Protein AF-A0A833LS10-F1 (afdb_monomer_lite)

Sequence (74 aa):
MKDMIREAVLSQTQPFTLRQVRDYIEAQFPGAAAKIPSERYSKELYALRVSERLFDISSKGEKGGAHVYKLKAA

Secondary structure (DSSP, 8-state):
-HHHHHHHHHTPPSSEEHHHHHHHHHHHSTTTGGGS--SSS-HHHHHHHHHH--EEEES---TT-PPEEEEPP-

Foldseek 3Di:
DLVLLVVLVVPDDPFDFPVSSLVSSCVVPPPPSVVFDPPLDTPSVVVCCVPPVQWDWDPPDPPPRRIIIDGDDD

pLDDT: mean 77.39, std 9.82, range [49.56, 89.75]

Radius of gyration: 11.43 Å; chains: 1; bounding box: 29×25×26 Å

Structure (mmCIF, N/CA/C/O backbone):
data_AF-A0A833LS10-F1
#
_entry.id   AF-A0A833LS10-F1
#
loop_
_atom_site.group_PDB
_atom_site.id
_atom_site.type_symbol
_atom_site.label_atom_id
_atom_site.label_alt_id
_atom_site.label_comp_id
_atom_site.label_asym_id
_atom_site.label_entity_id
_atom_site.label_seq_id
_atom_site.pdbx_PDB_ins_code
_atom_site.Cartn_x
_atom_site.Cartn_y
_atom_site.Cartn_z
_atom_site.occupancy
_atom_site.B_iso_or_equiv
_atom_site.auth_seq_id
_atom_site.auth_comp_id
_atom_site.auth_asym_id
_atom_site.auth_atom_id
_atom_site.pdbx_PDB_model_num
ATOM 1 N N . MET A 1 1 ? -8.476 1.920 9.403 1.00 64.44 1 MET A N 1
ATOM 2 C CA . MET A 1 1 ? -7.127 1.479 8.972 1.00 64.44 1 MET A CA 1
ATOM 3 C C . MET A 1 1 ? -7.180 0.747 7.634 1.00 64.44 1 MET A C 1
ATOM 5 O O . MET A 1 1 ? -6.525 1.195 6.709 1.00 64.44 1 MET A O 1
ATOM 9 N N . LYS A 1 2 ? -7.992 -0.316 7.491 1.00 69.25 2 LYS A N 1
ATOM 10 C CA . LYS A 1 2 ? -8.135 -1.049 6.217 1.00 69.25 2 LYS A CA 1
ATOM 11 C C . LYS A 1 2 ? -8.623 -0.170 5.055 1.00 69.25 2 LYS A C 1
ATOM 13 O O . LYS A 1 2 ? -8.019 -0.231 3.994 1.00 69.25 2 LYS A O 1
ATOM 18 N N . ASP A 1 3 ? -9.618 0.695 5.269 1.00 79.75 3 ASP A N 1
ATOM 19 C CA . ASP A 1 3 ? -10.123 1.600 4.218 1.00 79.75 3 ASP A CA 1
ATOM 20 C C . ASP A 1 3 ? -9.084 2.630 3.761 1.00 79.75 3 ASP A C 1
ATOM 22 O O . ASP A 1 3 ? -8.932 2.856 2.569 1.00 79.75 3 ASP A O 1
ATOM 26 N N . MET A 1 4 ? -8.292 3.164 4.694 1.00 83.69 4 MET A N 1
ATOM 27 C CA . MET A 1 4 ? -7.193 4.092 4.400 1.00 83.69 4 MET A CA 1
ATOM 28 C C . MET A 1 4 ? -6.113 3.440 3.529 1.00 83.69 4 MET A C 1
ATOM 30 O O . MET A 1 4 ? -5.657 4.031 2.557 1.00 83.69 4 MET A O 1
ATOM 34 N N . ILE A 1 5 ? -5.703 2.210 3.857 1.00 81.69 5 ILE A N 1
ATOM 35 C CA . ILE A 1 5 ? -4.694 1.497 3.063 1.00 81.69 5 ILE A CA 1
ATOM 36 C C . ILE A 1 5 ? -5.283 1.083 1.707 1.00 81.69 5 ILE A C 1
ATOM 38 O O . ILE A 1 5 ? -4.578 1.148 0.704 1.00 81.69 5 ILE A O 1
ATOM 42 N N . ARG A 1 6 ? -6.570 0.708 1.645 1.00 84.62 6 ARG A N 1
ATOM 43 C CA . ARG A 1 6 ? -7.269 0.433 0.381 1.00 84.62 6 ARG A CA 1
ATOM 44 C C . ARG A 1 6 ? -7.267 1.659 -0.526 1.00 84.62 6 ARG A C 1
ATOM 46 O O . ARG A 1 6 ? -6.855 1.546 -1.675 1.00 84.62 6 ARG A O 1
ATOM 53 N N . GLU A 1 7 ? -7.698 2.809 -0.016 1.00 86.44 7 GLU A N 1
ATOM 54 C CA . GLU A 1 7 ? -7.702 4.064 -0.768 1.00 86.44 7 GLU A CA 1
ATOM 55 C C . GLU A 1 7 ? -6.289 4.412 -1.236 1.00 86.44 7 GLU A C 1
ATOM 57 O O . GLU A 1 7 ? -6.072 4.639 -2.422 1.00 86.44 7 GLU A O 1
ATOM 62 N N . ALA A 1 8 ? -5.305 4.331 -0.337 1.00 87.06 8 ALA A N 1
ATOM 63 C CA . ALA A 1 8 ? -3.917 4.583 -0.681 1.00 87.06 8 ALA A CA 1
ATOM 64 C C . ALA A 1 8 ? -3.429 3.679 -1.813 1.00 87.06 8 ALA A C 1
ATOM 66 O O . ALA A 1 8 ? -2.782 4.174 -2.725 1.00 87.06 8 ALA A O 1
ATOM 67 N N . VAL A 1 9 ? -3.754 2.383 -1.780 1.00 86.19 9 VAL A N 1
ATOM 68 C CA . VAL A 1 9 ? -3.413 1.408 -2.826 1.00 86.19 9 VAL A CA 1
ATOM 69 C C . VAL A 1 9 ? -4.084 1.747 -4.161 1.00 86.19 9 VAL A C 1
ATOM 71 O O . VAL A 1 9 ? -3.421 1.688 -5.194 1.00 86.19 9 VAL A O 1
ATOM 74 N N . LEU A 1 10 ? -5.364 2.125 -4.156 1.00 85.06 10 LEU A N 1
ATOM 75 C CA . LEU A 1 10 ? -6.108 2.488 -5.369 1.00 85.06 10 LEU A CA 1
ATOM 76 C C . LEU A 1 10 ? -5.628 3.807 -5.989 1.00 85.06 10 LEU A C 1
ATOM 78 O O . LEU A 1 10 ? -5.673 3.955 -7.207 1.00 85.06 10 LEU A O 1
ATOM 82 N N . SER A 1 11 ? -5.122 4.729 -5.171 1.00 86.38 11 SER A N 1
ATOM 83 C CA . SER A 1 11 ? -4.547 6.001 -5.619 1.00 86.38 11 SER A CA 1
ATOM 84 C C . SER A 1 11 ? -3.127 5.872 -6.188 1.00 86.38 11 SER A C 1
ATOM 86 O O . SER A 1 11 ? -2.560 6.868 -6.638 1.00 86.38 11 SER A O 1
ATOM 88 N N . GLN A 1 12 ? -2.514 4.681 -6.165 1.00 85.19 12 GLN A N 1
ATOM 89 C CA . GLN A 1 12 ? -1.151 4.509 -6.666 1.00 85.19 12 GLN A CA 1
ATOM 90 C C . GLN A 1 12 ? -1.083 4.420 -8.194 1.00 85.19 12 GLN A C 1
ATOM 92 O O . GLN A 1 12 ? -1.755 3.604 -8.828 1.00 85.19 12 GLN A O 1
ATOM 97 N N . THR A 1 13 ? -0.144 5.163 -8.783 1.00 83.00 13 THR A N 1
ATOM 98 C CA . THR A 1 13 ? 0.298 4.932 -10.163 1.00 83.00 13 THR A CA 1
ATOM 99 C C . THR A 1 13 ? 1.043 3.602 -10.248 1.00 83.00 13 THR A C 1
ATOM 101 O O . THR A 1 13 ? 1.956 3.338 -9.467 1.00 83.00 13 THR A O 1
ATOM 104 N N . GLN A 1 14 ? 0.662 2.752 -11.201 1.00 80.75 14 GLN A N 1
ATOM 105 C CA . GLN A 1 14 ? 1.228 1.412 -11.326 1.00 80.75 14 GLN A CA 1
ATOM 106 C C . GLN A 1 14 ? 2.519 1.375 -12.161 1.00 80.75 14 GLN A C 1
ATOM 108 O O . GLN A 1 14 ? 2.592 2.045 -13.191 1.00 80.75 14 GLN A O 1
ATOM 113 N N . PRO A 1 15 ? 3.487 0.505 -11.814 1.00 83.25 15 PRO A N 1
ATOM 114 C CA . PRO A 1 15 ? 3.536 -0.321 -10.605 1.00 83.25 15 PRO A CA 1
ATOM 115 C C . PRO A 1 15 ? 3.941 0.497 -9.364 1.00 83.25 15 PRO A C 1
ATOM 117 O O . PRO A 1 15 ? 4.606 1.520 -9.492 1.00 83.25 15 PRO A O 1
ATOM 120 N N . PHE A 1 16 ? 3.583 0.024 -8.168 1.00 84.94 16 PHE A N 1
ATOM 121 C CA . PHE A 1 16 ? 3.824 0.753 -6.917 1.00 84.94 16 PHE A CA 1
ATOM 122 C C . PHE A 1 16 ? 4.552 -0.078 -5.856 1.00 84.94 16 PHE A C 1
ATOM 124 O O . PHE A 1 16 ? 4.693 -1.292 -5.966 1.00 84.94 16 PHE A O 1
ATOM 131 N N . THR A 1 17 ? 5.021 0.572 -4.797 1.00 86.06 17 THR A N 1
ATOM 132 C CA . THR A 1 17 ? 5.774 -0.026 -3.686 1.00 86.06 17 THR A CA 1
ATOM 133 C C . THR A 1 17 ? 5.115 0.303 -2.349 1.00 86.06 17 THR A C 1
ATOM 135 O O . THR A 1 17 ? 4.325 1.239 -2.235 1.00 86.06 17 THR A O 1
ATOM 138 N N . LEU A 1 18 ? 5.477 -0.431 -1.293 1.00 84.19 18 LEU A N 1
ATOM 139 C CA . LEU A 1 18 ? 4.998 -0.143 0.065 1.00 84.19 18 LEU A CA 1
ATOM 140 C C . LEU A 1 18 ? 5.437 1.256 0.521 1.00 84.19 18 LEU A C 1
ATOM 142 O O . LEU A 1 18 ? 4.715 1.906 1.268 1.00 84.19 18 LEU A O 1
ATOM 146 N N . ARG A 1 19 ? 6.591 1.738 0.044 1.00 84.81 19 ARG A N 1
ATOM 147 C CA . ARG A 1 19 ? 7.052 3.097 0.325 1.00 84.81 19 ARG A CA 1
ATOM 148 C C . ARG A 1 19 ? 6.072 4.135 -0.216 1.00 84.81 19 ARG A C 1
ATOM 150 O O . ARG A 1 19 ? 5.607 4.952 0.559 1.00 84.81 19 ARG A O 1
ATOM 157 N N . GLN A 1 20 ? 5.677 4.030 -1.484 1.00 87.44 20 GLN A N 1
ATOM 158 C CA . GLN A 1 20 ? 4.730 4.976 -2.086 1.00 87.44 20 GLN A CA 1
ATOM 159 C C . GLN A 1 20 ? 3.354 4.942 -1.400 1.00 87.44 20 GLN A C 1
ATOM 161 O O . GLN A 1 20 ? 2.755 5.988 -1.170 1.00 87.44 20 GLN A O 1
ATOM 166 N N . VAL A 1 21 ? 2.889 3.758 -0.979 1.00 87.38 21 VAL A N 1
ATOM 167 C CA . VAL A 1 21 ? 1.656 3.632 -0.180 1.00 87.38 21 VAL A CA 1
ATOM 168 C C . VAL A 1 21 ? 1.793 4.350 1.165 1.00 87.38 21 VAL A C 1
ATOM 170 O O . VAL A 1 21 ? 0.887 5.074 1.568 1.00 87.38 21 VAL A O 1
ATOM 173 N N . ARG A 1 22 ? 2.921 4.181 1.865 1.00 87.44 22 ARG A N 1
ATOM 174 C CA . ARG A 1 22 ? 3.183 4.876 3.136 1.00 87.44 22 ARG A CA 1
ATOM 175 C C . ARG A 1 22 ? 3.287 6.384 2.954 1.00 87.44 22 ARG A C 1
ATOM 177 O O . ARG A 1 22 ? 2.727 7.104 3.767 1.00 87.44 22 ARG A O 1
ATOM 184 N N . ASP A 1 23 ? 3.978 6.836 1.913 1.00 88.81 23 ASP A N 1
ATOM 185 C CA . ASP A 1 23 ? 4.163 8.256 1.621 1.00 88.81 23 ASP A CA 1
ATOM 186 C C . ASP A 1 23 ? 2.809 8.918 1.317 1.00 88.81 23 ASP A C 1
ATOM 188 O O . ASP A 1 23 ? 2.520 9.992 1.837 1.00 88.81 23 ASP A O 1
ATOM 192 N N . TYR A 1 24 ? 1.932 8.241 0.563 1.00 89.75 24 TYR A N 1
ATOM 193 C CA . TYR A 1 24 ? 0.557 8.701 0.343 1.00 89.75 24 TYR A CA 1
ATOM 194 C C . TYR A 1 24 ? -0.236 8.783 1.653 1.00 89.75 24 TYR A C 1
ATOM 196 O O . TYR A 1 24 ? -0.902 9.783 1.917 1.00 89.75 24 TYR A O 1
ATOM 204 N N . ILE A 1 25 ? -0.157 7.744 2.490 1.00 88.69 25 ILE A N 1
ATOM 205 C CA . ILE A 1 25 ? -0.864 7.707 3.776 1.00 88.69 25 ILE A CA 1
ATOM 206 C C . ILE A 1 25 ? -0.367 8.811 4.703 1.00 88.69 25 ILE A C 1
ATOM 208 O O . ILE A 1 25 ? -1.189 9.449 5.339 1.00 88.69 25 ILE A O 1
ATOM 212 N N . GLU A 1 26 ? 0.937 9.065 4.765 1.00 89.19 26 GLU A N 1
ATOM 213 C CA . GLU A 1 26 ? 1.497 10.134 5.594 1.00 89.19 26 GLU A CA 1
ATOM 214 C C . GLU A 1 26 ? 1.086 11.523 5.086 1.00 89.19 26 GLU A C 1
ATOM 216 O O . GLU A 1 26 ? 0.802 12.410 5.887 1.00 89.19 26 GLU A O 1
ATOM 221 N N . ALA A 1 27 ? 0.996 11.704 3.763 1.00 89.44 27 ALA A N 1
ATOM 222 C CA . ALA A 1 27 ? 0.558 12.959 3.159 1.00 89.44 27 ALA A CA 1
ATOM 223 C C . ALA A 1 27 ? -0.924 13.270 3.434 1.00 89.44 27 ALA A C 1
ATOM 225 O O . ALA A 1 27 ? -1.274 14.428 3.649 1.00 89.44 27 ALA A O 1
ATOM 226 N N . GLN A 1 28 ? -1.791 12.252 3.429 1.00 88.81 28 GLN A N 1
ATOM 227 C CA . GLN A 1 28 ? -3.227 12.411 3.702 1.00 88.81 28 GLN A CA 1
ATOM 228 C C . GLN A 1 28 ? -3.555 12.360 5.205 1.00 88.81 28 GLN A C 1
ATOM 230 O O . GL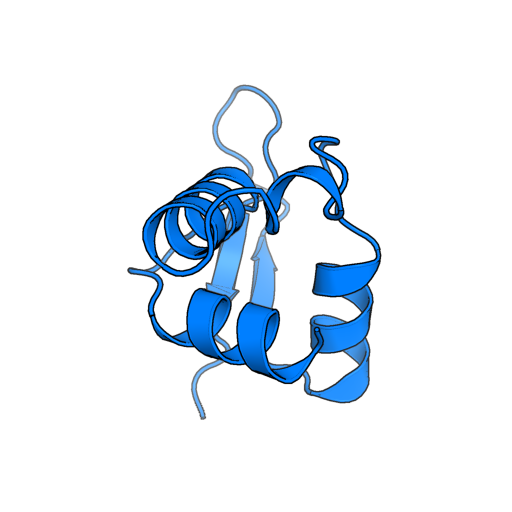N A 1 28 ? -4.463 13.041 5.676 1.00 88.81 28 GLN A O 1
ATOM 235 N N . PHE A 1 29 ? -2.808 11.561 5.969 1.00 87.12 29 PHE A N 1
ATOM 236 C CA . PHE A 1 29 ? -3.029 11.274 7.385 1.00 87.12 29 PHE A CA 1
ATOM 237 C C . PHE A 1 29 ? -1.694 11.326 8.156 1.00 87.12 29 PHE A C 1
ATOM 239 O O . PHE A 1 29 ? -1.087 10.281 8.421 1.00 87.12 29 PHE A O 1
ATOM 246 N N . PRO A 1 30 ? -1.232 12.523 8.559 1.00 86.94 30 PRO A N 1
ATOM 247 C CA . PRO A 1 30 ? 0.032 12.687 9.274 1.00 86.94 30 PRO A CA 1
ATOM 248 C C . PRO A 1 30 ? 0.119 11.810 10.533 1.00 86.94 30 PRO A C 1
ATOM 250 O O . PRO A 1 30 ? -0.802 11.771 11.352 1.00 86.94 30 PRO A O 1
ATOM 253 N N . GLY A 1 31 ? 1.225 11.081 10.689 1.00 84.38 31 GLY A N 1
ATOM 254 C CA . GLY A 1 31 ? 1.467 10.140 11.785 1.00 84.38 31 GLY A CA 1
ATOM 255 C C . GLY A 1 31 ? 0.800 8.768 11.628 1.00 84.38 31 GLY A C 1
ATOM 256 O O . GLY A 1 31 ? 1.056 7.866 12.434 1.00 84.38 31 GLY A O 1
ATOM 257 N N . ALA A 1 32 ? -0.033 8.554 10.605 1.00 83.69 32 ALA A N 1
ATOM 258 C CA . ALA A 1 32 ? -0.662 7.257 10.368 1.00 83.69 32 ALA A CA 1
ATOM 259 C C . ALA A 1 32 ? 0.313 6.242 9.752 1.00 83.69 32 ALA A C 1
ATOM 261 O O . ALA A 1 32 ? 0.218 5.050 10.062 1.00 83.69 32 ALA A O 1
ATOM 262 N N . ALA A 1 33 ? 1.294 6.685 8.951 1.00 80.75 33 ALA A N 1
ATOM 263 C CA . ALA A 1 33 ? 2.257 5.776 8.328 1.00 80.75 33 ALA A CA 1
ATOM 264 C C . ALA A 1 33 ? 3.234 5.158 9.341 1.00 80.75 33 ALA A C 1
ATOM 266 O O . ALA A 1 33 ? 3.817 4.108 9.065 1.00 80.75 33 ALA A O 1
ATOM 267 N N . ALA A 1 34 ? 3.380 5.749 10.534 1.00 80.00 34 ALA A N 1
ATOM 268 C CA . ALA A 1 34 ? 4.157 5.179 11.637 1.00 80.00 34 ALA A CA 1
ATOM 269 C C . ALA A 1 34 ? 3.585 3.842 12.142 1.00 80.00 34 ALA A C 1
ATOM 271 O O . ALA A 1 34 ? 4.326 3.014 12.668 1.00 80.00 34 ALA A O 1
ATOM 272 N N . LYS A 1 35 ? 2.278 3.609 11.961 1.00 78.12 35 LYS A N 1
ATOM 273 C CA . LYS A 1 35 ? 1.618 2.355 12.358 1.00 78.12 35 LYS A CA 1
ATOM 274 C C . LYS A 1 35 ? 1.809 1.227 11.344 1.00 78.12 35 LYS A C 1
ATOM 276 O O . LYS A 1 35 ? 1.574 0.067 11.669 1.00 78.12 35 LYS A O 1
ATOM 281 N N . ILE A 1 36 ? 2.257 1.567 10.139 1.00 77.44 36 ILE A N 1
ATOM 282 C CA . ILE A 1 36 ? 2.593 0.614 9.088 1.00 77.44 36 ILE A CA 1
ATOM 283 C C . ILE A 1 36 ? 4.084 0.297 9.263 1.00 77.44 36 ILE A C 1
ATOM 285 O O . ILE A 1 36 ? 4.882 1.226 9.360 1.00 77.44 36 ILE A O 1
ATOM 289 N N . PRO A 1 37 ? 4.522 -0.969 9.317 1.00 75.75 37 PRO A N 1
ATOM 290 C CA . PRO A 1 37 ? 5.949 -1.301 9.341 1.00 75.75 37 PRO A CA 1
ATOM 291 C C . PRO A 1 37 ? 6.641 -0.909 8.026 1.00 75.75 37 PRO A C 1
ATOM 293 O O . PRO A 1 37 ? 6.041 -0.998 6.952 1.00 75.75 37 PRO A O 1
ATOM 296 N N . SER A 1 38 ? 7.884 -0.412 8.085 1.00 68.25 38 SER A N 1
ATOM 297 C CA . SER A 1 38 ? 8.664 0.028 6.901 1.00 68.25 38 SER A CA 1
ATOM 298 C C . SER A 1 38 ? 9.489 -1.094 6.283 1.00 68.25 38 SER A C 1
ATOM 300 O O . SER A 1 38 ? 10.293 -0.860 5.382 1.00 68.25 38 SER A O 1
ATOM 302 N N . GLU A 1 39 ? 9.297 -2.312 6.779 1.00 68.81 39 GLU A N 1
ATOM 303 C CA . GLU A 1 39 ? 9.971 -3.509 6.306 1.00 68.81 39 GLU A CA 1
ATOM 304 C C . GLU A 1 39 ? 9.678 -3.761 4.821 1.00 68.81 39 GLU A C 1
ATOM 306 O O . GLU A 1 39 ? 8.766 -3.179 4.235 1.00 68.81 39 GLU A O 1
ATOM 311 N N . ARG A 1 40 ? 10.415 -4.690 4.196 1.00 62.84 40 ARG A N 1
ATOM 312 C CA . ARG A 1 40 ? 10.169 -5.098 2.796 1.00 62.84 40 ARG A CA 1
ATOM 313 C C . ARG A 1 40 ? 8.710 -5.489 2.534 1.00 62.84 40 ARG 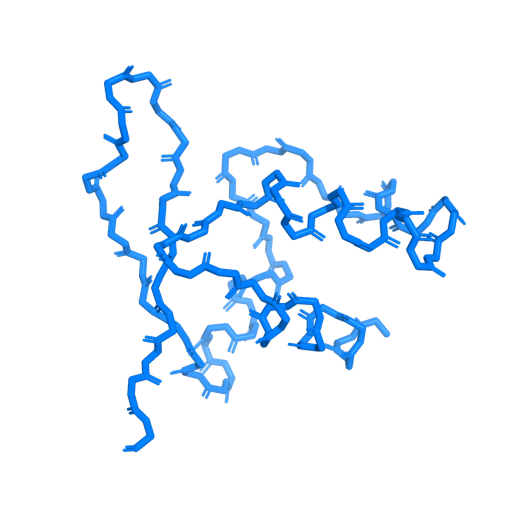A C 1
ATOM 315 O O . ARG A 1 40 ? 8.256 -5.422 1.393 1.00 62.84 40 ARG A O 1
ATOM 322 N N . TYR A 1 41 ? 7.988 -5.885 3.577 1.00 65.56 41 TYR A N 1
ATOM 323 C CA . TYR A 1 41 ? 6.639 -6.406 3.518 1.00 65.56 41 TYR A CA 1
ATOM 324 C C . TYR A 1 41 ? 5.796 -5.884 4.685 1.00 65.56 41 TYR A C 1
ATOM 326 O O . TYR A 1 41 ? 6.213 -5.966 5.835 1.00 65.56 41 TYR A O 1
ATOM 334 N N . SER A 1 42 ? 4.583 -5.400 4.401 1.00 71.75 42 SER A N 1
ATOM 335 C CA . SER A 1 42 ? 3.619 -5.012 5.436 1.00 71.75 42 SER A CA 1
ATOM 336 C C . SER A 1 42 ? 2.540 -6.081 5.570 1.00 71.75 42 SER A C 1
ATOM 338 O O . SER A 1 42 ? 1.867 -6.427 4.594 1.00 71.75 42 SER A O 1
ATOM 340 N N . LYS A 1 43 ? 2.330 -6.569 6.800 1.00 76.56 43 LYS A N 1
ATOM 341 C CA . LYS A 1 43 ? 1.233 -7.496 7.127 1.00 76.56 43 LYS A CA 1
ATOM 342 C C . LYS A 1 43 ? -0.133 -6.916 6.749 1.00 76.56 43 LYS A C 1
ATOM 344 O O . LYS A 1 43 ? -1.022 -7.671 6.370 1.00 76.56 43 LYS A O 1
ATOM 349 N N . GLU A 1 44 ? -0.291 -5.596 6.811 1.00 75.50 44 GLU A N 1
ATOM 350 C CA . GLU A 1 44 ? -1.549 -4.928 6.472 1.00 75.50 44 GLU A CA 1
ATOM 351 C C . GLU A 1 44 ? -1.817 -4.924 4.964 1.00 75.50 44 GLU A C 1
ATOM 353 O O . GLU A 1 44 ? -2.930 -5.232 4.540 1.00 75.50 44 GLU A O 1
ATOM 358 N N . LEU A 1 45 ? -0.788 -4.678 4.143 1.00 75.88 45 LEU A N 1
ATOM 359 C CA . LEU A 1 45 ? -0.900 -4.840 2.689 1.00 75.88 45 LEU A CA 1
ATOM 360 C C . LEU A 1 45 ? -1.188 -6.298 2.327 1.00 75.88 45 LEU A C 1
ATOM 362 O O . LEU A 1 45 ? -2.033 -6.571 1.478 1.00 75.88 45 LEU A O 1
ATOM 366 N N . TYR A 1 46 ? -0.534 -7.254 2.986 1.00 77.69 46 TYR A N 1
ATOM 367 C CA . TYR A 1 46 ? -0.828 -8.660 2.730 1.00 77.69 46 TYR A CA 1
ATOM 368 C C . TYR A 1 46 ? -2.252 -9.050 3.104 1.00 77.69 46 TYR A C 1
ATOM 370 O O . TYR A 1 46 ? -2.886 -9.793 2.360 1.00 77.69 46 TYR A O 1
ATOM 378 N N . ALA A 1 47 ? -2.767 -8.535 4.221 1.00 77.62 47 ALA A N 1
ATOM 379 C CA . ALA A 1 47 ? -4.149 -8.761 4.605 1.00 77.62 47 ALA A CA 1
ATOM 380 C C . ALA A 1 47 ? -5.098 -8.287 3.497 1.00 77.62 47 ALA A C 1
ATOM 382 O O . ALA A 1 47 ? -5.939 -9.074 3.083 1.00 77.62 47 ALA A O 1
ATOM 383 N N . LEU A 1 48 ? -4.896 -7.081 2.945 1.00 75.25 48 LEU A N 1
ATOM 384 C CA . LEU A 1 48 ? -5.686 -6.570 1.814 1.00 75.25 48 LEU A CA 1
ATOM 385 C C . LEU A 1 48 ? -5.537 -7.421 0.551 1.00 75.25 48 LEU A C 1
ATOM 387 O O . LEU A 1 48 ? -6.522 -7.698 -0.133 1.00 75.25 48 LEU A O 1
ATOM 391 N N . ARG A 1 49 ? -4.323 -7.890 0.250 1.00 76.00 49 ARG A N 1
ATOM 392 C CA . ARG A 1 49 ? -4.098 -8.819 -0.861 1.00 76.00 49 ARG A CA 1
ATOM 393 C C . ARG A 1 49 ? -4.893 -10.111 -0.685 1.00 76.00 49 ARG A C 1
ATOM 395 O O . ARG A 1 49 ? -5.489 -10.586 -1.643 1.00 76.00 49 ARG A O 1
ATOM 402 N N . VAL A 1 50 ? -4.882 -10.708 0.503 1.00 78.31 50 VAL A N 1
ATOM 403 C CA . VAL A 1 50 ? -5.562 -11.988 0.746 1.00 78.31 50 VAL A CA 1
ATOM 404 C C . VAL A 1 50 ? -7.076 -11.804 0.797 1.00 78.31 50 VAL A C 1
ATOM 406 O O . VAL A 1 50 ? -7.792 -12.593 0.185 1.00 78.31 50 VAL A O 1
ATOM 409 N N . SER A 1 51 ? -7.568 -10.771 1.487 1.00 78.00 51 SER A N 1
ATOM 410 C CA . SER A 1 51 ? -9.004 -10.562 1.674 1.00 78.00 51 SER A CA 1
ATOM 411 C C . SER A 1 51 ? -9.698 -9.999 0.440 1.00 78.00 51 SER A C 1
ATOM 413 O O . SER A 1 51 ? -10.838 -10.360 0.180 1.00 78.00 51 SER A O 1
ATOM 415 N N . GLU A 1 52 ? -9.033 -9.128 -0.319 1.00 76.81 52 GLU A N 1
ATOM 416 C CA . GLU A 1 52 ? -9.670 -8.383 -1.413 1.00 76.81 52 GLU A CA 1
ATOM 417 C C . GLU A 1 52 ? -9.039 -8.659 -2.779 1.00 76.81 52 GLU A C 1
ATOM 419 O O . GLU A 1 52 ? -9.593 -8.271 -3.800 1.00 76.81 52 GLU A O 1
ATOM 424 N N . ARG A 1 53 ? -7.893 -9.358 -2.827 1.00 78.50 53 ARG A N 1
ATOM 425 C CA . ARG A 1 53 ? -7.194 -9.735 -4.074 1.00 78.50 53 ARG A CA 1
ATOM 426 C C . ARG A 1 53 ? -6.953 -8.542 -5.012 1.00 78.50 53 ARG A C 1
ATOM 428 O O . ARG A 1 53 ? -6.861 -8.725 -6.223 1.00 78.50 53 ARG A O 1
ATOM 435 N N . LEU A 1 54 ? -6.812 -7.345 -4.431 1.00 76.50 54 LEU A N 1
ATOM 436 C CA . LEU A 1 54 ? -6.726 -6.059 -5.133 1.00 76.50 54 LEU A CA 1
ATOM 437 C C . LEU A 1 54 ? -5.446 -5.883 -5.950 1.00 76.50 54 LEU A C 1
ATOM 439 O O . LEU A 1 54 ? -5.419 -5.082 -6.877 1.00 76.50 54 LEU A O 1
ATOM 443 N N . PHE A 1 55 ? -4.371 -6.587 -5.603 1.00 79.25 55 PHE A N 1
ATOM 444 C CA . PHE A 1 55 ? -3.085 -6.457 -6.274 1.00 79.25 55 PHE A CA 1
ATOM 445 C C . PHE A 1 55 ? -2.266 -7.743 -6.203 1.00 79.25 55 PHE A C 1
ATOM 447 O O . PHE A 1 55 ? -2.375 -8.538 -5.265 1.00 79.25 55 PHE A O 1
ATOM 454 N N . ASP A 1 56 ? -1.394 -7.910 -7.187 1.00 80.50 56 ASP A N 1
ATOM 455 C CA . ASP A 1 56 ? -0.390 -8.957 -7.252 1.00 80.50 56 ASP A CA 1
ATOM 456 C C . ASP A 1 56 ? 0.985 -8.430 -6.840 1.00 80.50 56 ASP A C 1
ATOM 458 O O . ASP A 1 56 ? 1.334 -7.265 -7.046 1.00 80.50 56 ASP A O 1
ATOM 462 N N . ILE A 1 57 ? 1.777 -9.315 -6.233 1.00 76.44 57 ILE A N 1
ATOM 463 C CA . ILE A 1 57 ? 3.162 -9.033 -5.852 1.00 76.44 57 ILE A CA 1
ATOM 464 C C . ILE A 1 57 ? 4.050 -9.545 -6.979 1.00 76.44 57 ILE A C 1
ATOM 466 O O . ILE A 1 57 ? 4.129 -10.749 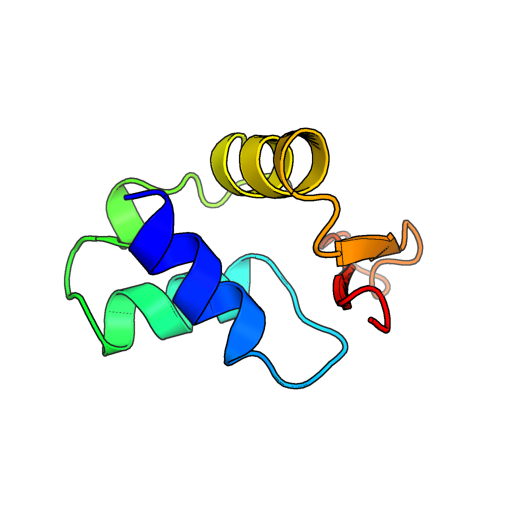-7.218 1.00 76.44 57 ILE A O 1
ATOM 470 N N . SER A 1 58 ? 4.745 -8.639 -7.657 1.00 70.38 58 SER A N 1
ATOM 471 C CA . SER A 1 58 ? 5.790 -8.996 -8.606 1.00 70.38 58 SER A CA 1
ATOM 472 C C . SER A 1 58 ? 7.101 -9.194 -7.847 1.00 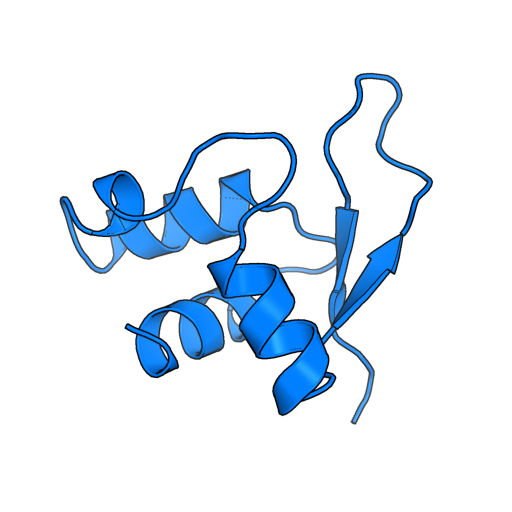70.38 58 SER A C 1
ATOM 474 O O . SER A 1 58 ? 7.698 -8.242 -7.347 1.00 70.38 58 SER A O 1
ATOM 476 N N . SER A 1 59 ? 7.582 -10.438 -7.784 1.00 62.12 59 SER A N 1
ATOM 477 C CA . SER A 1 59 ? 8.872 -10.791 -7.165 1.00 62.12 59 SER A CA 1
ATOM 478 C C . SER A 1 59 ? 10.089 -10.233 -7.913 1.00 62.12 59 SER A C 1
ATOM 480 O O . SER A 1 59 ? 11.200 -10.278 -7.391 1.00 62.12 59 SER A O 1
ATOM 482 N N . LYS A 1 60 ? 9.902 -9.672 -9.117 1.00 59.62 60 LYS A N 1
ATOM 483 C CA . LYS A 1 60 ? 10.918 -8.853 -9.791 1.00 59.62 60 LYS A CA 1
ATOM 484 C C . LYS A 1 60 ? 10.905 -7.450 -9.185 1.00 59.62 60 LYS A C 1
ATOM 486 O O . LYS A 1 60 ? 10.429 -6.509 -9.812 1.00 59.62 60 LYS A O 1
ATOM 491 N N . GLY A 1 61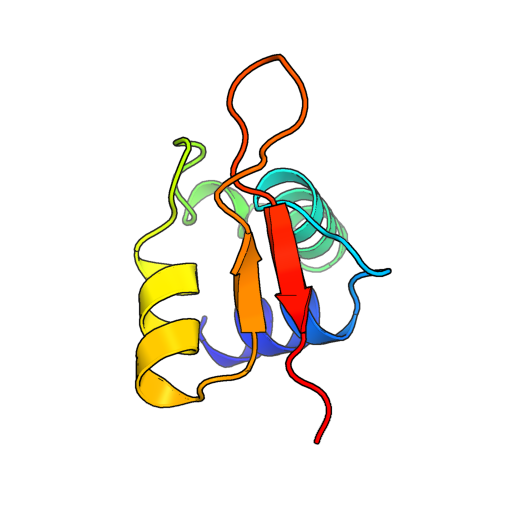 ? 11.365 -7.334 -7.943 1.00 55.56 61 GLY A N 1
ATOM 492 C CA . GLY A 1 61 ? 11.751 -6.036 -7.402 1.00 55.56 61 GLY A CA 1
ATOM 493 C C . GLY A 1 61 ? 12.856 -5.436 -8.268 1.00 55.56 61 GLY A C 1
ATOM 494 O O . GLY A 1 61 ? 13.681 -6.180 -8.810 1.00 55.56 61 GLY A O 1
ATOM 495 N N . GLU A 1 62 ? 12.879 -4.109 -8.415 1.00 52.25 62 GLU A N 1
ATOM 496 C CA . GLU A 1 62 ? 14.061 -3.418 -8.939 1.00 52.25 62 GLU A CA 1
ATOM 497 C C . GLU A 1 62 ? 15.314 -3.942 -8.223 1.00 52.25 62 GLU A C 1
ATOM 499 O O . GLU A 1 62 ? 15.260 -4.271 -7.030 1.00 52.25 62 GLU A O 1
ATOM 504 N N . LYS A 1 63 ? 16.425 -4.076 -8.962 1.00 49.56 63 LYS A N 1
ATOM 505 C CA . LYS A 1 63 ? 17.730 -4.511 -8.436 1.00 49.56 63 LYS A CA 1
ATOM 506 C C . LYS A 1 63 ? 18.038 -3.725 -7.146 1.00 49.56 63 LYS A C 1
ATOM 508 O O . LYS A 1 63 ? 18.460 -2.581 -7.225 1.00 49.56 63 LYS A O 1
ATOM 513 N N . GLY A 1 64 ? 17.776 -4.312 -5.971 1.00 56.84 64 GLY A N 1
ATOM 514 C CA . GLY A 1 64 ? 17.810 -3.582 -4.690 1.00 56.84 64 GLY A CA 1
ATOM 515 C C . GLY A 1 64 ? 16.798 -4.020 -3.617 1.00 56.84 64 GLY A C 1
ATOM 516 O O . GLY A 1 64 ? 17.020 -3.758 -2.439 1.00 56.84 64 GLY A O 1
ATOM 517 N N . GLY A 1 65 ? 15.740 -4.766 -3.963 1.00 62.00 65 GLY A N 1
ATOM 518 C CA . GLY A 1 65 ? 15.014 -5.594 -2.982 1.00 62.00 65 GLY A CA 1
ATOM 519 C C . GLY A 1 65 ? 13.743 -5.015 -2.345 1.00 62.00 65 GLY A C 1
ATOM 520 O O . GLY A 1 65 ? 13.333 -5.510 -1.296 1.00 62.00 65 GLY A O 1
ATOM 521 N N . ALA A 1 66 ? 13.093 -4.024 -2.957 1.00 68.31 66 ALA A N 1
ATOM 522 C CA . ALA A 1 66 ? 11.715 -3.665 -2.607 1.00 68.31 66 ALA A CA 1
ATOM 523 C C . ALA A 1 66 ? 10.713 -4.526 -3.397 1.00 68.31 66 ALA A C 1
ATOM 525 O O . ALA A 1 66 ? 10.886 -4.741 -4.598 1.00 68.31 66 ALA A O 1
ATOM 526 N N . HIS A 1 67 ? 9.657 -5.010 -2.735 1.00 75.06 67 HIS A N 1
ATOM 527 C CA . HIS A 1 67 ? 8.547 -5.659 -3.430 1.00 75.06 67 HIS A CA 1
ATOM 528 C C . HIS A 1 67 ? 7.766 -4.628 -4.247 1.00 75.06 67 HIS A C 1
ATOM 530 O O . HIS A 1 67 ? 7.408 -3.562 -3.741 1.00 75.06 67 HIS A O 1
ATOM 536 N N . VAL A 1 68 ? 7.500 -4.981 -5.502 1.00 79.94 68 VAL A N 1
ATOM 537 C CA . VAL A 1 68 ? 6.714 -4.175 -6.431 1.00 79.94 68 VAL A CA 1
ATOM 538 C C . VAL A 1 68 ? 5.327 -4.796 -6.554 1.00 79.94 68 VAL A C 1
ATOM 540 O O . VAL A 1 68 ? 5.187 -5.996 -6.794 1.00 79.94 68 VAL A O 1
ATOM 543 N N . TYR A 1 69 ? 4.305 -3.973 -6.392 1.00 83.81 69 TYR A N 1
ATOM 544 C CA . TYR A 1 69 ? 2.899 -4.336 -6.413 1.00 83.81 69 TYR A CA 1
ATOM 545 C C . TYR A 1 69 ? 2.242 -3.799 -7.689 1.00 83.81 69 TYR A C 1
ATOM 547 O O . TYR A 1 69 ? 2.591 -2.727 -8.192 1.00 83.81 69 TYR A O 1
ATOM 555 N N . LYS A 1 70 ? 1.290 -4.559 -8.228 1.00 83.81 70 LYS A N 1
ATOM 556 C CA . LYS A 1 70 ? 0.461 -4.165 -9.374 1.00 83.81 70 LYS A CA 1
ATOM 557 C C . LYS A 1 70 ? -0.992 -4.431 -9.037 1.00 83.81 70 LYS A C 1
ATOM 559 O O . LYS A 1 70 ? -1.301 -5.550 -8.638 1.00 83.81 70 LYS A O 1
ATOM 564 N N . LEU A 1 71 ? -1.865 -3.440 -9.190 1.00 81.19 71 LEU A N 1
ATOM 565 C CA . LEU A 1 71 ? -3.300 -3.657 -9.042 1.00 81.19 71 LEU A CA 1
ATOM 566 C C . LEU A 1 71 ? -3.740 -4.728 -10.033 1.00 81.19 71 LEU A C 1
ATOM 568 O O . LEU A 1 71 ? -3.305 -4.766 -11.187 1.00 81.19 71 LEU A O 1
ATOM 572 N N . LYS A 1 72 ? -4.611 -5.606 -9.560 1.00 74.69 72 LYS A N 1
ATOM 573 C CA . LYS A 1 72 ? -5.259 -6.583 -10.408 1.00 74.69 72 LYS A CA 1
ATOM 574 C C . LYS A 1 72 ? -6.291 -5.834 -11.250 1.00 7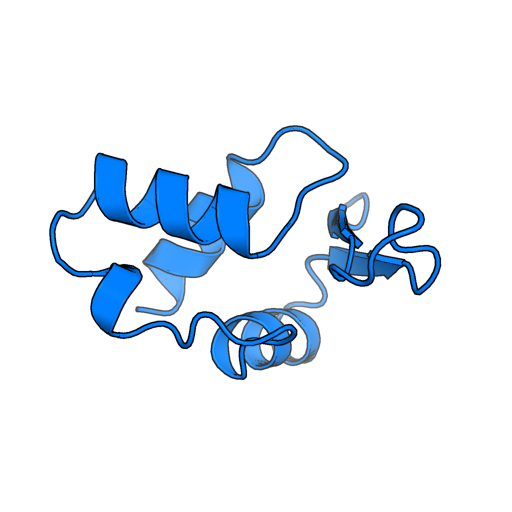4.69 72 LYS A C 1
ATOM 576 O O . LYS A 1 72 ? -7.069 -5.057 -10.702 1.00 74.69 72 LYS A O 1
ATOM 581 N N . ALA A 1 73 ? -6.264 -6.022 -12.568 1.00 61.75 73 ALA A N 1
ATOM 582 C CA . ALA A 1 73 ? -7.325 -5.499 -13.422 1.00 61.75 73 ALA A CA 1
ATOM 583 C C . ALA A 1 73 ? -8.664 -6.103 -12.965 1.00 61.75 73 ALA A C 1
ATOM 585 O O . ALA A 1 73 ? -8.716 -7.306 -12.681 1.00 61.75 73 ALA A O 1
ATOM 586 N N . ALA A 1 74 ? -9.678 -5.247 -12.822 1.00 56.31 74 ALA A N 1
ATOM 587 C CA . ALA A 1 74 ? -11.037 -5.643 -12.467 1.00 56.31 74 ALA A CA 1
ATOM 588 C C . ALA A 1 74 ? -11.654 -6.538 -13.548 1.00 56.31 74 ALA A C 1
ATOM 590 O O . ALA A 1 74 ? -11.382 -6.277 -14.744 1.00 56.31 74 ALA A O 1
#